Protein AF-A0A511ZEW2-F1 (afdb_monomer_lite)

pLDDT: mean 74.32, std 14.79, range [25.03, 95.06]

InterPro domains:
  IPR058995 YolC/YozM-like [PF26328] (13-95)

Radius of gyration: 24.29 Å; chains: 1; bounding box: 46×44×80 Å

Organism: NCBI:txid582851

Structure (mmCIF, N/CA/C/O backbone):
data_AF-A0A511ZEW2-F1
#
_entry.id   AF-A0A511ZEW2-F1
#
loop_
_atom_site.group_PDB
_atom_site.id
_atom_site.type_symbol
_atom_site.label_atom_id
_atom_site.label_alt_id
_atom_site.label_comp_id
_atom_site.label_asym_id
_atom_site.label_entity_id
_atom_site.label_seq_id
_atom_site.pdbx_PDB_ins_code
_atom_site.Cartn_x
_atom_site.Cartn_y
_atom_site.Cartn_z
_atom_site.occupancy
_atom_site.B_iso_or_equiv
_atom_site.auth_seq_id
_atom_site.auth_comp_id
_atom_site.auth_asym_id
_atom_site.auth_atom_id
_atom_site.pdbx_PDB_model_num
ATOM 1 N N . MET A 1 1 ? 14.210 -21.729 57.092 1.00 53.25 1 MET A N 1
ATOM 2 C CA . MET A 1 1 ? 14.314 -21.163 55.728 1.00 53.25 1 MET A CA 1
ATOM 3 C C . MET A 1 1 ? 15.753 -20.699 55.514 1.00 53.25 1 MET A C 1
ATOM 5 O O . MET A 1 1 ? 16.218 -19.845 56.259 1.00 53.25 1 MET A O 1
ATOM 9 N N . ASN A 1 2 ? 16.509 -21.339 54.616 1.00 47.56 2 ASN A N 1
ATOM 10 C CA . ASN A 1 2 ? 17.956 -21.111 54.490 1.00 47.56 2 ASN A CA 1
ATOM 11 C C . ASN A 1 2 ? 18.248 -19.743 53.861 1.00 47.56 2 ASN A C 1
ATOM 13 O O . ASN A 1 2 ? 17.724 -19.450 52.788 1.00 47.56 2 ASN A O 1
ATOM 17 N N . LYS A 1 3 ? 19.129 -18.942 54.485 1.00 51.31 3 LYS A N 1
ATOM 18 C CA . LYS A 1 3 ? 19.524 -17.593 54.023 1.00 51.31 3 LYS A CA 1
ATOM 19 C C . LYS A 1 3 ? 19.954 -17.564 52.545 1.00 51.31 3 LYS A C 1
ATOM 21 O O . LYS A 1 3 ? 19.644 -16.609 51.849 1.00 51.31 3 LYS A O 1
ATOM 26 N N . LYS A 1 4 ? 20.571 -18.642 52.041 1.00 49.84 4 LYS A N 1
ATOM 27 C CA . LYS A 1 4 ? 20.961 -18.799 50.624 1.00 49.84 4 LYS A CA 1
ATOM 28 C C . LYS A 1 4 ? 19.777 -18.742 49.642 1.00 49.84 4 LYS A C 1
ATOM 30 O O . LYS A 1 4 ? 19.921 -18.189 48.562 1.00 49.84 4 LYS A O 1
ATOM 35 N N . THR A 1 5 ? 18.610 -19.253 50.034 1.00 53.34 5 THR A N 1
ATOM 36 C CA . THR A 1 5 ? 17.389 -19.264 49.202 1.00 53.34 5 THR A CA 1
ATOM 37 C C . THR A 1 5 ? 16.797 -17.863 49.035 1.00 53.34 5 THR A C 1
ATOM 39 O O . THR A 1 5 ? 16.283 -17.538 47.974 1.00 53.34 5 THR A O 1
ATOM 42 N N . ILE A 1 6 ? 16.916 -17.021 50.069 1.00 55.84 6 ILE A N 1
ATOM 43 C CA . ILE A 1 6 ? 16.402 -15.642 50.069 1.00 55.84 6 ILE A CA 1
ATOM 44 C C . ILE A 1 6 ? 17.280 -14.741 49.185 1.00 55.84 6 ILE A C 1
ATOM 46 O O . ILE A 1 6 ? 16.767 -13.936 48.418 1.00 55.84 6 ILE A O 1
ATOM 50 N N . PHE A 1 7 ? 18.607 -14.905 49.235 1.00 52.97 7 PHE A N 1
ATOM 51 C CA . PHE A 1 7 ? 19.513 -14.151 48.358 1.00 52.97 7 PHE A CA 1
ATOM 52 C C . PHE A 1 7 ? 19.357 -14.532 46.880 1.00 52.97 7 PHE A C 1
ATOM 54 O O . PHE A 1 7 ? 19.408 -13.656 46.021 1.00 52.97 7 PHE A O 1
ATOM 61 N N . LEU A 1 8 ? 19.111 -15.814 46.584 1.00 55.16 8 LEU A N 1
ATOM 62 C CA . LEU A 1 8 ? 18.868 -16.268 45.215 1.00 55.16 8 LEU A CA 1
ATOM 63 C C . LEU A 1 8 ? 17.549 -15.703 44.657 1.00 55.16 8 LEU A C 1
ATOM 65 O O . LEU A 1 8 ? 17.518 -15.254 43.516 1.00 55.16 8 LEU A O 1
ATOM 69 N N . SER A 1 9 ? 16.481 -15.657 45.466 1.00 56.66 9 SER A N 1
ATOM 70 C CA . SER A 1 9 ? 15.191 -15.115 45.020 1.00 56.66 9 SER A CA 1
ATOM 71 C C . SER A 1 9 ? 15.238 -13.605 44.779 1.00 56.66 9 SER A C 1
ATOM 73 O O . SER A 1 9 ? 14.660 -13.131 43.808 1.00 56.66 9 SER A O 1
ATOM 75 N N . ILE A 1 10 ? 15.952 -12.850 45.624 1.00 62.25 10 ILE A N 1
ATOM 76 C CA . ILE A 1 10 ? 16.119 -11.398 45.453 1.00 62.25 10 ILE A CA 1
ATOM 77 C C . ILE A 1 10 ? 16.941 -11.097 44.193 1.00 62.25 10 ILE A C 1
ATOM 79 O O . ILE A 1 10 ? 16.550 -10.229 43.419 1.00 62.25 10 ILE A O 1
ATOM 83 N N . GLY A 1 11 ? 18.024 -11.846 43.948 1.00 57.91 11 GLY A N 1
ATOM 84 C CA . GLY A 1 11 ? 18.867 -11.668 42.762 1.00 57.91 11 GLY A CA 1
ATOM 85 C C . GLY A 1 11 ? 18.127 -11.946 41.450 1.00 57.91 11 GLY A C 1
ATOM 86 O O . GLY A 1 11 ? 18.200 -11.145 40.518 1.00 57.91 11 GLY A O 1
ATOM 87 N N . ILE A 1 12 ? 17.348 -13.033 41.398 1.00 64.94 12 ILE A N 1
ATOM 88 C CA . ILE A 1 12 ? 16.507 -13.359 40.234 1.00 64.94 12 ILE A CA 1
ATOM 89 C C . ILE A 1 12 ? 15.460 -12.263 40.009 1.00 64.94 12 ILE A C 1
ATOM 91 O O . ILE A 1 12 ? 15.259 -11.831 38.877 1.00 64.94 12 ILE A O 1
ATOM 95 N N . PHE A 1 13 ? 14.841 -11.761 41.080 1.00 67.19 13 PHE A N 1
ATOM 96 C CA . PHE A 1 13 ? 13.839 -10.705 40.975 1.00 67.19 13 PHE A CA 1
ATOM 97 C C . PHE A 1 13 ? 14.428 -9.399 40.431 1.00 67.19 13 PHE A C 1
ATOM 99 O O . PHE A 1 13 ? 13.828 -8.781 39.560 1.00 67.19 13 PHE A O 1
ATOM 106 N N . THR A 1 14 ? 15.628 -9.002 40.864 1.00 68.50 14 THR A N 1
ATOM 107 C CA . THR A 1 14 ? 16.305 -7.806 40.335 1.00 68.50 14 THR A CA 1
ATOM 108 C C . THR A 1 14 ? 16.751 -7.953 38.882 1.00 68.50 14 THR A C 1
ATOM 110 O O . THR A 1 14 ? 16.695 -6.974 38.147 1.00 68.50 14 THR A O 1
ATOM 113 N N . ILE A 1 15 ? 17.143 -9.155 38.444 1.00 69.44 15 ILE A N 1
ATOM 114 C CA . ILE A 1 15 ? 17.487 -9.416 37.037 1.00 69.44 15 ILE A CA 1
ATOM 115 C C . ILE A 1 15 ? 16.228 -9.350 36.167 1.00 69.44 15 ILE A C 1
ATOM 117 O O . ILE A 1 15 ? 16.244 -8.700 35.129 1.00 69.44 15 ILE A O 1
ATOM 121 N N . LEU A 1 16 ? 15.117 -9.945 36.613 1.00 66.06 16 LEU A N 1
ATOM 122 C CA . LEU A 1 16 ? 13.832 -9.847 35.914 1.00 66.06 16 LEU A CA 1
ATOM 123 C C . LEU A 1 16 ? 13.335 -8.400 35.838 1.00 66.06 16 LEU A C 1
ATOM 125 O O . LEU A 1 16 ? 12.855 -7.976 34.790 1.00 66.06 16 LEU A O 1
ATOM 129 N N . LEU A 1 17 ? 13.502 -7.626 36.914 1.00 66.25 17 LEU A N 1
ATOM 130 C CA . LEU A 1 17 ? 13.161 -6.206 36.923 1.00 66.25 17 LEU A CA 1
ATOM 131 C C . LEU A 1 17 ? 14.049 -5.416 35.954 1.00 66.25 17 LEU A C 1
ATOM 133 O O . LEU A 1 17 ? 13.546 -4.569 35.230 1.00 66.25 17 LEU A O 1
ATOM 137 N N . ALA A 1 18 ? 15.349 -5.717 35.899 1.00 61.88 18 ALA A N 1
ATOM 138 C CA . ALA A 1 18 ? 16.278 -5.081 34.970 1.00 61.88 18 ALA A CA 1
ATOM 139 C C . ALA A 1 18 ? 15.965 -5.428 33.508 1.00 61.88 18 ALA A C 1
ATOM 141 O O . ALA A 1 18 ? 16.022 -4.538 32.672 1.00 61.88 18 ALA A O 1
ATOM 142 N N . ILE A 1 19 ? 15.572 -6.670 33.201 1.00 63.78 19 ILE A N 1
ATOM 143 C CA . ILE A 1 19 ? 15.138 -7.082 31.855 1.00 63.78 19 ILE A CA 1
ATOM 144 C C . ILE A 1 19 ? 13.823 -6.391 31.477 1.00 63.78 19 ILE A C 1
ATOM 146 O O . ILE A 1 19 ? 13.697 -5.892 30.366 1.00 63.78 19 ILE A O 1
ATOM 150 N N . PHE A 1 20 ? 12.859 -6.310 32.396 1.00 62.16 20 PHE A N 1
ATOM 151 C CA . PHE A 1 20 ? 11.583 -5.632 32.153 1.00 62.16 20 PHE A CA 1
ATOM 152 C C . PHE A 1 20 ? 11.753 -4.117 31.967 1.00 62.16 20 PHE A C 1
ATOM 154 O O . PHE A 1 20 ? 11.125 -3.517 31.098 1.00 62.16 20 PHE A O 1
ATOM 161 N N . VAL A 1 21 ? 12.625 -3.495 32.765 1.00 58.97 21 VAL A N 1
ATOM 162 C CA . VAL A 1 21 ? 12.945 -2.067 32.660 1.00 58.97 21 VAL A CA 1
ATOM 163 C C . VAL A 1 21 ? 13.762 -1.795 31.397 1.00 58.97 21 VAL A C 1
ATOM 165 O O . VAL A 1 21 ? 13.398 -0.898 30.650 1.00 58.97 21 VAL A O 1
ATOM 168 N N . ALA A 1 22 ? 14.793 -2.590 31.095 1.00 53.56 22 ALA A N 1
ATOM 169 C CA . ALA A 1 22 ? 15.568 -2.464 29.860 1.00 53.56 22 ALA A CA 1
ATOM 170 C C . ALA A 1 22 ? 14.696 -2.691 28.616 1.00 53.56 22 ALA A C 1
ATOM 172 O O . ALA A 1 22 ? 14.761 -1.900 27.686 1.00 53.56 22 ALA A O 1
ATOM 173 N N . GLY A 1 23 ? 13.807 -3.688 28.627 1.00 51.53 23 GLY A N 1
ATOM 174 C CA . GLY A 1 23 ? 12.847 -3.928 27.545 1.00 51.53 23 GLY A CA 1
ATOM 175 C C . GLY A 1 23 ? 11.873 -2.767 27.318 1.00 51.53 23 GLY A C 1
ATOM 176 O O . GLY A 1 23 ? 11.454 -2.546 26.190 1.00 51.53 23 GLY A O 1
ATOM 177 N N . LYS A 1 24 ? 11.571 -1.974 28.357 1.00 49.94 24 LYS A N 1
ATOM 178 C CA . LYS A 1 24 ? 10.821 -0.712 28.232 1.00 49.94 24 LYS A CA 1
ATOM 179 C C . LYS A 1 24 ? 11.643 0.462 27.687 1.00 49.94 24 LYS A C 1
ATOM 181 O O . LYS A 1 24 ? 11.046 1.431 27.241 1.00 49.94 24 LYS A O 1
ATOM 186 N N . PHE A 1 25 ? 12.973 0.409 27.762 1.00 43.75 25 PHE A N 1
ATOM 187 C CA . PHE A 1 25 ? 13.864 1.482 27.301 1.00 43.75 25 PHE A CA 1
ATOM 188 C C . PHE A 1 25 ? 14.337 1.308 25.848 1.00 43.75 25 PHE A C 1
ATOM 190 O O . PHE A 1 25 ? 14.907 2.245 25.303 1.00 43.75 25 PHE A O 1
ATOM 197 N N . PHE A 1 26 ? 14.099 0.147 25.223 1.00 44.06 26 PHE A N 1
ATOM 198 C CA . PHE A 1 26 ? 14.505 -0.143 23.837 1.00 44.06 26 PHE A CA 1
ATOM 199 C C . PHE A 1 26 ? 13.353 -0.175 22.824 1.00 44.06 26 PHE A C 1
ATOM 201 O O . PHE A 1 26 ? 13.584 -0.476 21.658 1.00 44.06 26 PHE A O 1
ATOM 208 N N . THR A 1 27 ? 12.120 0.135 23.227 1.00 51.50 27 THR A N 1
ATOM 209 C CA . THR A 1 27 ? 11.070 0.439 22.251 1.00 51.50 27 THR A CA 1
ATOM 210 C C . THR A 1 27 ? 11.228 1.894 21.854 1.00 51.50 27 THR A C 1
ATOM 212 O O . THR A 1 27 ? 10.829 2.779 22.611 1.00 51.50 27 THR A O 1
ATOM 215 N N . GLU A 1 28 ? 11.860 2.132 20.709 1.00 54.72 28 GLU A N 1
ATOM 216 C CA . GLU A 1 28 ? 11.806 3.430 20.048 1.00 54.72 28 GLU A CA 1
ATOM 217 C C . GLU A 1 28 ? 10.325 3.802 19.906 1.00 54.72 28 GLU A C 1
ATOM 219 O O . GLU A 1 28 ? 9.499 2.992 19.470 1.00 54.72 28 GLU A O 1
ATOM 224 N N . GLU A 1 29 ? 9.954 4.956 20.457 1.00 69.94 29 GLU A N 1
ATOM 225 C CA . GLU A 1 29 ? 8.565 5.389 20.487 1.00 69.94 29 GLU A CA 1
ATOM 226 C C . GLU A 1 29 ? 8.194 5.760 19.053 1.00 69.94 29 GLU A C 1
ATOM 228 O O . GLU A 1 29 ? 8.606 6.810 18.561 1.00 69.94 29 GLU A O 1
ATOM 233 N N . LYS A 1 30 ? 7.502 4.843 18.364 1.00 76.44 30 LYS A N 1
ATOM 234 C CA . LYS A 1 30 ? 7.141 5.030 16.959 1.00 76.44 30 LYS A CA 1
ATOM 235 C C . LYS A 1 30 ? 6.374 6.329 16.795 1.00 76.44 30 LYS A C 1
ATOM 237 O O . LYS A 1 30 ? 5.450 6.612 17.568 1.00 76.44 30 LYS A O 1
ATOM 242 N N . ASN A 1 31 ? 6.759 7.117 15.801 1.00 85.25 31 ASN A N 1
ATOM 243 C CA . ASN A 1 31 ? 6.050 8.354 15.513 1.00 85.25 31 ASN A CA 1
ATOM 244 C C . ASN A 1 31 ? 4.688 8.054 14.854 1.00 85.25 31 ASN A C 1
ATOM 246 O O . ASN A 1 31 ? 4.401 6.936 14.432 1.00 85.25 31 ASN A O 1
ATOM 250 N N . GLU A 1 32 ? 3.811 9.055 14.799 1.00 86.69 32 GLU A N 1
ATOM 251 C CA . GLU A 1 32 ? 2.450 8.888 14.272 1.00 86.69 32 GLU A CA 1
ATOM 252 C C . GLU A 1 32 ? 2.434 8.401 12.817 1.00 86.69 32 GLU A C 1
ATOM 254 O O . GLU A 1 32 ? 1.646 7.518 12.488 1.00 86.69 32 GLU A O 1
ATOM 259 N N . SER A 1 33 ? 3.348 8.903 11.982 1.00 83.69 33 SER A N 1
ATOM 260 C CA . SER A 1 33 ? 3.469 8.489 10.581 1.00 83.69 33 SER A CA 1
ATOM 261 C C . SER A 1 33 ? 3.83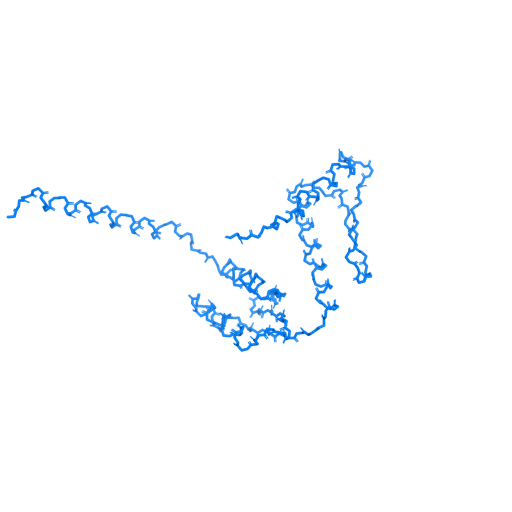6 7.012 10.464 1.00 83.69 33 SER A C 1
ATOM 263 O O . SER A 1 33 ? 3.214 6.301 9.688 1.00 83.69 33 SER A O 1
ATOM 265 N N . GLU A 1 34 ? 4.788 6.530 11.266 1.00 85.12 34 GLU A N 1
ATOM 266 C CA . GLU A 1 34 ? 5.178 5.112 11.300 1.00 85.12 34 GLU A CA 1
ATOM 267 C C . GLU A 1 34 ? 4.012 4.219 11.732 1.00 85.12 34 GLU A C 1
ATOM 269 O O . GLU A 1 34 ? 3.756 3.175 11.136 1.00 85.12 34 GLU A O 1
ATOM 274 N N . ILE A 1 35 ? 3.254 4.653 12.742 1.00 88.56 35 ILE A N 1
ATOM 275 C CA . ILE A 1 35 ? 2.081 3.914 13.216 1.00 88.56 35 ILE A CA 1
ATOM 276 C C . ILE A 1 35 ? 1.007 3.832 12.127 1.00 88.56 35 ILE A C 1
ATOM 278 O O . ILE A 1 35 ? 0.366 2.792 11.981 1.00 88.56 35 ILE A O 1
ATOM 282 N N . VAL A 1 36 ? 0.775 4.919 11.392 1.00 88.81 36 VAL A N 1
ATOM 283 C CA . VAL A 1 36 ? -0.208 4.944 10.304 1.00 88.81 36 VAL A CA 1
ATOM 284 C C . VAL A 1 36 ? 0.251 4.082 9.134 1.00 88.81 36 VAL A C 1
ATOM 286 O O . VAL A 1 36 ? -0.553 3.292 8.639 1.00 88.81 36 VAL A O 1
ATOM 289 N N . SER A 1 37 ? 1.528 4.157 8.753 1.00 85.81 37 SER A N 1
ATOM 290 C CA . SER A 1 37 ? 2.117 3.276 7.741 1.00 85.81 37 SER A CA 1
ATOM 291 C C . SER A 1 37 ? 1.913 1.803 8.090 1.00 85.81 37 SER A C 1
ATOM 293 O O . SER A 1 37 ? 1.410 1.062 7.258 1.00 85.81 37 SER A O 1
ATOM 295 N N . GLU A 1 38 ? 2.148 1.394 9.340 1.00 87.94 38 GLU A N 1
ATOM 296 C CA . GLU A 1 38 ? 1.895 0.012 9.790 1.00 87.94 38 GLU A CA 1
ATOM 297 C C . GLU A 1 38 ? 0.426 -0.415 9.706 1.00 87.94 38 GLU A C 1
ATOM 299 O O . GLU A 1 38 ? 0.119 -1.588 9.495 1.00 87.94 38 GLU A O 1
ATOM 304 N N . ILE A 1 39 ? -0.512 0.510 9.930 1.00 90.69 39 ILE A N 1
ATOM 305 C CA . ILE A 1 39 ? -1.943 0.208 9.811 1.00 90.69 39 ILE A CA 1
ATOM 306 C C . ILE A 1 39 ? -2.319 0.018 8.339 1.00 90.69 39 ILE A C 1
ATOM 308 O O . ILE A 1 39 ? -3.101 -0.885 8.044 1.00 90.69 39 ILE A O 1
ATOM 312 N N . MET A 1 40 ? -1.765 0.836 7.439 1.00 87.62 40 MET A N 1
ATOM 313 C CA . MET A 1 40 ? -1.983 0.721 5.994 1.00 87.62 40 MET A CA 1
ATOM 314 C C . MET A 1 40 ? -1.333 -0.542 5.425 1.00 87.62 40 MET A C 1
ATOM 316 O O . MET A 1 40 ? -2.005 -1.282 4.716 1.00 87.62 40 MET A O 1
ATOM 320 N N . GLU A 1 41 ? -0.090 -0.833 5.805 1.00 84.00 41 GLU A N 1
ATOM 321 C CA . GLU A 1 41 ? 0.638 -2.050 5.426 1.00 84.00 41 GLU A CA 1
ATOM 322 C C . GLU A 1 41 ? -0.123 -3.300 5.873 1.00 84.00 41 GLU A C 1
ATOM 324 O O . GLU A 1 41 ? -0.414 -4.176 5.067 1.00 84.00 41 GLU A O 1
ATOM 329 N N . TYR A 1 42 ? -0.589 -3.334 7.126 1.00 88.69 42 TYR A N 1
ATOM 330 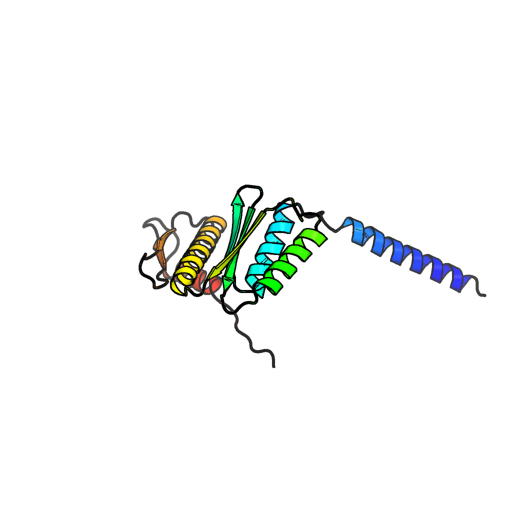C CA . TYR A 1 42 ? -1.449 -4.422 7.590 1.00 88.69 42 TYR A CA 1
ATOM 331 C C . TYR A 1 42 ? -2.722 -4.573 6.747 1.00 88.69 42 TYR A C 1
ATOM 333 O O . TYR A 1 42 ? -3.173 -5.690 6.486 1.00 88.69 42 TYR A O 1
ATOM 341 N N . ALA A 1 43 ? -3.356 -3.453 6.397 1.00 86.94 43 ALA A N 1
ATOM 342 C CA . ALA A 1 43 ? -4.591 -3.474 5.633 1.00 86.94 43 ALA A CA 1
ATOM 343 C C . ALA A 1 43 ? -4.336 -4.042 4.228 1.00 86.94 43 ALA A C 1
ATOM 345 O O . ALA A 1 43 ? -5.069 -4.935 3.802 1.00 86.94 43 ALA A O 1
ATOM 346 N N . TYR A 1 44 ? -3.256 -3.592 3.582 1.00 79.31 44 TYR A N 1
ATOM 347 C CA . TYR A 1 44 ? -2.756 -4.102 2.309 1.00 79.31 44 TYR A CA 1
ATOM 348 C C . TYR A 1 44 ? -2.482 -5.610 2.374 1.00 79.31 44 TYR A C 1
ATOM 350 O O . TYR A 1 44 ? -3.071 -6.368 1.612 1.00 79.31 44 TYR A O 1
ATOM 358 N N . GLU A 1 45 ? -1.674 -6.073 3.331 1.00 78.62 45 GLU A N 1
ATOM 359 C CA . GLU A 1 45 ? -1.296 -7.488 3.448 1.00 78.62 45 GLU A CA 1
ATOM 360 C C . GLU A 1 45 ? -2.491 -8.407 3.706 1.00 78.62 45 GLU A C 1
ATOM 362 O O . GLU A 1 45 ? -2.574 -9.507 3.161 1.00 78.62 45 GLU A O 1
ATOM 367 N N . LYS A 1 46 ? -3.417 -7.983 4.573 1.00 82.12 46 LYS A N 1
ATOM 368 C CA . LYS A 1 46 ? -4.519 -8.845 5.003 1.00 82.12 46 LYS A CA 1
ATOM 369 C C . LYS A 1 46 ? -5.668 -8.889 4.008 1.00 82.12 46 LYS A C 1
ATOM 371 O O . LYS A 1 46 ? -6.277 -9.944 3.857 1.00 82.12 46 LYS A O 1
ATOM 376 N N . TYR A 1 47 ? -6.009 -7.749 3.422 1.00 77.31 47 TYR A N 1
ATOM 377 C CA . TYR A 1 47 ? -7.215 -7.600 2.611 1.00 77.31 47 TYR A CA 1
ATOM 378 C C . TYR A 1 47 ? -6.893 -7.417 1.115 1.00 77.31 47 TYR A C 1
ATOM 380 O O . TYR A 1 47 ? -7.818 -7.298 0.319 1.00 77.31 47 TYR A O 1
ATOM 388 N N . LEU A 1 48 ? -5.605 -7.385 0.732 1.00 65.31 48 LEU A N 1
ATOM 389 C CA . LEU A 1 48 ? -5.126 -7.119 -0.635 1.00 65.31 48 LEU A CA 1
ATOM 390 C C . LEU A 1 48 ? -5.744 -5.845 -1.228 1.00 65.31 48 LEU A C 1
ATOM 392 O O . LEU A 1 48 ? -6.275 -5.835 -2.339 1.00 65.31 48 LEU A O 1
ATOM 396 N N . ILE A 1 49 ? -5.714 -4.767 -0.444 1.00 70.94 49 ILE A N 1
ATOM 397 C CA . ILE A 1 49 ? -6.416 -3.516 -0.749 1.00 70.94 49 ILE A CA 1
ATOM 398 C C . ILE A 1 49 ? -5.454 -2.405 -1.102 1.00 70.94 49 ILE A C 1
ATOM 400 O O . ILE A 1 49 ? -4.342 -2.348 -0.591 1.00 70.94 49 ILE A O 1
ATOM 404 N N . TYR A 1 50 ? -5.939 -1.441 -1.870 1.00 73.19 50 TYR A N 1
ATOM 405 C CA . TYR A 1 50 ? -5.221 -0.189 -2.039 1.00 73.19 50 TYR A CA 1
ATOM 406 C C . TYR A 1 50 ? -5.485 0.730 -0.844 1.00 73.19 50 TYR A C 1
ATOM 408 O O . TYR A 1 50 ? -6.643 0.959 -0.479 1.00 73.19 50 TYR A O 1
ATOM 416 N N . ALA A 1 51 ? -4.427 1.279 -0.252 1.00 79.69 51 ALA A N 1
ATOM 417 C CA . ALA A 1 51 ? -4.515 2.188 0.884 1.00 79.69 51 ALA A CA 1
ATOM 418 C C . ALA A 1 51 ? -3.560 3.369 0.705 1.00 79.69 51 ALA A C 1
ATOM 420 O O . ALA A 1 51 ? -2.404 3.180 0.340 1.00 79.69 51 ALA A O 1
ATOM 421 N N . TYR A 1 52 ? -4.024 4.585 0.988 1.00 78.50 52 TYR A N 1
ATOM 422 C CA . TYR A 1 52 ? -3.159 5.763 0.985 1.00 78.50 52 TYR A CA 1
ATOM 423 C C . TYR A 1 52 ? -3.645 6.837 1.954 1.00 78.50 52 TYR A C 1
ATOM 425 O O . TYR A 1 52 ? -4.811 6.886 2.357 1.00 78.50 52 TYR A O 1
ATOM 433 N N . MET A 1 53 ? -2.732 7.739 2.302 1.00 79.75 53 MET A N 1
ATOM 434 C CA . MET A 1 53 ? -3.039 8.933 3.076 1.00 79.75 53 MET A CA 1
ATOM 435 C C . MET A 1 53 ? -3.457 10.070 2.132 1.00 79.75 53 MET A C 1
ATOM 437 O O . MET A 1 53 ? -2.663 10.556 1.326 1.00 79.75 53 MET A O 1
ATOM 441 N N . ALA A 1 54 ? -4.714 10.501 2.224 1.00 71.31 54 ALA A N 1
ATOM 442 C CA . ALA A 1 54 ? -5.276 11.577 1.416 1.00 71.31 54 ALA A CA 1
ATOM 443 C C . ALA A 1 54 ? -5.125 12.925 2.145 1.00 71.31 54 ALA A C 1
ATOM 445 O O . ALA A 1 54 ? -6.065 13.450 2.738 1.00 71.31 54 ALA A O 1
ATOM 446 N N . GLY A 1 55 ? -3.918 13.492 2.114 1.00 73.12 55 GLY A N 1
ATOM 447 C CA . GLY A 1 55 ? -3.579 14.682 2.906 1.00 73.12 55 GLY A CA 1
ATOM 448 C C . GLY A 1 55 ? -3.434 14.378 4.403 1.00 73.12 55 GLY A C 1
ATOM 449 O O . GLY A 1 55 ? -3.458 13.226 4.813 1.00 73.12 55 GLY A O 1
ATOM 450 N N . ASP A 1 56 ? -3.276 15.408 5.235 1.00 77.12 56 ASP A N 1
ATOM 451 C CA . ASP A 1 56 ? -2.719 15.231 6.590 1.00 77.12 56 ASP A CA 1
ATOM 452 C C . ASP A 1 56 ? -3.569 14.378 7.555 1.00 77.12 56 ASP A C 1
ATOM 454 O O . ASP A 1 56 ? -3.024 13.810 8.498 1.00 77.12 56 ASP A O 1
ATOM 458 N N . ASN A 1 57 ? -4.889 14.284 7.346 1.00 85.38 57 ASN A N 1
ATOM 459 C CA . ASN A 1 57 ? -5.822 13.696 8.319 1.00 85.38 57 ASN A CA 1
ATOM 460 C C . ASN A 1 57 ? -6.878 12.766 7.697 1.00 85.38 57 ASN A C 1
ATOM 462 O O . ASN A 1 57 ? -7.915 12.540 8.319 1.00 85.38 57 ASN A O 1
ATOM 466 N N . SER A 1 58 ? -6.649 12.217 6.504 1.00 87.62 58 SER A N 1
ATOM 467 C CA . SER A 1 58 ? -7.597 11.278 5.887 1.00 87.62 58 SER A CA 1
ATOM 468 C C . SER A 1 58 ? -6.889 10.008 5.441 1.00 87.62 58 SER A C 1
ATOM 470 O O . SER A 1 58 ? -5.846 10.059 4.792 1.00 87.62 58 SER A O 1
ATOM 472 N N . LEU A 1 59 ? -7.461 8.861 5.798 1.00 89.25 59 LEU A N 1
ATOM 473 C CA . LEU A 1 59 ? -7.003 7.548 5.360 1.00 89.25 59 LEU A CA 1
ATOM 474 C C . LEU A 1 59 ? -8.026 6.980 4.394 1.00 89.25 59 LEU A C 1
ATOM 476 O O . LEU A 1 59 ? -9.197 6.809 4.744 1.00 89.25 59 LEU A O 1
ATOM 480 N N . TYR A 1 60 ? -7.559 6.692 3.190 1.00 88.62 60 TYR A N 1
ATOM 481 C CA . TYR A 1 60 ? -8.366 6.104 2.147 1.00 88.62 60 TYR A CA 1
ATOM 482 C C . TYR A 1 60 ? -8.039 4.624 1.998 1.00 88.62 60 TYR A C 1
ATOM 484 O O . TYR A 1 60 ? -6.872 4.245 1.903 1.00 88.62 60 TYR A O 1
ATOM 492 N N . PHE A 1 61 ? -9.082 3.805 1.929 1.00 88.50 61 PHE A N 1
ATOM 493 C CA . PHE A 1 61 ? -9.004 2.368 1.719 1.00 88.50 61 PHE A CA 1
ATOM 494 C C . PHE A 1 61 ? -9.962 1.962 0.601 1.00 88.50 61 PHE A C 1
ATOM 496 O O . PHE A 1 61 ? -11.156 2.260 0.660 1.00 88.50 61 PHE A O 1
ATOM 503 N N . GLU A 1 62 ? -9.467 1.245 -0.402 1.00 85.62 62 GLU A N 1
ATOM 504 C CA . GLU A 1 62 ? -10.303 0.622 -1.428 1.00 85.62 62 GLU A CA 1
ATOM 505 C C . GLU A 1 62 ? -10.234 -0.887 -1.320 1.00 85.62 62 GLU A C 1
ATOM 507 O O . GLU A 1 62 ? -9.230 -1.494 -1.686 1.00 85.62 62 GLU A O 1
ATOM 512 N N . ILE A 1 63 ? -11.318 -1.467 -0.815 1.00 86.12 63 ILE A N 1
ATOM 513 C CA . ILE A 1 63 ? -11.410 -2.885 -0.506 1.00 86.12 63 ILE A CA 1
ATOM 514 C C . ILE A 1 63 ? -12.187 -3.636 -1.584 1.00 86.12 63 ILE A C 1
ATOM 516 O O . ILE A 1 63 ? -13.046 -3.078 -2.278 1.00 86.12 63 ILE A O 1
ATOM 520 N N . ASP A 1 64 ? -11.869 -4.916 -1.716 1.00 79.69 64 ASP A N 1
ATOM 521 C CA . ASP A 1 64 ? -12.535 -5.824 -2.636 1.00 79.69 64 ASP A CA 1
ATOM 522 C C . ASP A 1 64 ? -14.026 -5.998 -2.260 1.00 79.69 64 ASP A C 1
ATOM 524 O O . ASP A 1 64 ? -14.396 -5.946 -1.085 1.00 79.69 64 ASP A O 1
ATOM 528 N N . ASP A 1 65 ? -14.916 -6.150 -3.244 1.00 81.00 65 ASP A N 1
ATOM 529 C CA . ASP A 1 65 ? -16.348 -6.376 -3.008 1.00 81.00 65 ASP A CA 1
ATOM 530 C C . ASP A 1 65 ? -16.652 -7.767 -2.426 1.00 81.00 65 ASP A C 1
ATOM 532 O O . ASP A 1 65 ? -17.735 -7.989 -1.878 1.00 81.00 65 ASP A O 1
ATOM 536 N N . THR A 1 66 ? -15.690 -8.685 -2.497 1.00 82.75 66 THR A N 1
ATOM 537 C CA . THR A 1 66 ? -15.702 -9.981 -1.815 1.00 82.75 66 THR A CA 1
ATOM 538 C C . THR A 1 66 ? -15.321 -9.890 -0.335 1.00 82.75 66 THR A C 1
ATOM 540 O O . THR A 1 66 ? -15.668 -10.796 0.427 1.00 82.75 66 THR A O 1
ATOM 543 N N . GLU A 1 67 ? -14.683 -8.798 0.097 1.00 86.38 67 GLU A N 1
ATOM 544 C CA . GLU A 1 67 ? -14.333 -8.563 1.499 1.00 86.38 67 GLU A CA 1
ATOM 545 C C . GLU A 1 67 ? -15.526 -8.024 2.297 1.00 86.38 67 GLU A C 1
ATOM 547 O O . GLU A 1 67 ? -16.356 -7.253 1.806 1.00 86.38 67 GLU A O 1
ATOM 552 N N . ASP A 1 68 ? -15.621 -8.401 3.574 1.00 89.75 68 ASP A N 1
ATOM 553 C CA . ASP A 1 68 ? -16.671 -7.886 4.455 1.00 89.75 68 ASP A CA 1
ATOM 554 C C . ASP A 1 68 ? -16.334 -6.455 4.904 1.00 89.75 68 ASP A C 1
ATOM 556 O O . ASP A 1 68 ? -15.454 -6.224 5.738 1.00 89.75 68 ASP A O 1
ATOM 560 N N . TYR A 1 69 ? -17.081 -5.485 4.369 1.00 90.56 69 TYR A N 1
ATOM 561 C CA . TYR A 1 69 ? -16.938 -4.063 4.683 1.00 90.56 69 TYR A CA 1
ATOM 562 C C . TYR A 1 69 ? -16.965 -3.765 6.184 1.00 90.56 69 TYR A C 1
ATOM 564 O O . TYR A 1 69 ? -16.166 -2.970 6.681 1.00 90.56 69 TYR A O 1
ATOM 572 N N . HIS A 1 70 ? -17.902 -4.368 6.917 1.00 92.56 70 HIS A N 1
ATOM 573 C CA . HIS A 1 70 ? -18.079 -4.078 8.336 1.00 92.56 70 HIS A CA 1
ATOM 574 C C . HIS A 1 70 ? -16.935 -4.656 9.153 1.00 92.56 70 HIS A C 1
ATOM 576 O O . HIS A 1 70 ? -16.426 -3.985 10.052 1.00 92.56 70 HIS A O 1
ATOM 582 N N . GLN A 1 71 ? -16.504 -5.867 8.809 1.00 93.31 71 GLN A N 1
ATOM 583 C CA . GLN A 1 71 ? -15.346 -6.490 9.429 1.00 93.31 71 GLN A CA 1
ATOM 584 C C . GLN A 1 71 ? -14.074 -5.673 9.177 1.00 93.31 71 GLN A C 1
ATOM 586 O O . GLN A 1 71 ? -13.315 -5.424 10.116 1.00 93.31 71 GLN A O 1
ATOM 591 N N . PHE A 1 72 ? -13.860 -5.219 7.939 1.00 93.56 72 PHE A N 1
ATOM 592 C CA . PHE A 1 72 ? -12.731 -4.363 7.583 1.00 93.56 72 PHE A CA 1
ATOM 593 C C . PHE A 1 72 ? -12.749 -3.052 8.379 1.00 93.56 72 PHE A C 1
ATOM 595 O O . PHE A 1 72 ? -11.778 -2.712 9.061 1.00 93.56 72 PHE A O 1
ATOM 602 N N . GLN A 1 73 ? -13.881 -2.342 8.349 1.00 94.00 73 GLN A N 1
ATOM 603 C CA . GLN A 1 73 ? -14.049 -1.076 9.054 1.00 94.00 73 GLN A CA 1
ATOM 604 C C . GLN A 1 73 ? -13.791 -1.233 10.558 1.00 94.00 73 GLN A C 1
ATOM 606 O O . GLN A 1 73 ? -13.123 -0.388 11.161 1.00 94.00 73 GLN A O 1
ATOM 611 N N . GLU A 1 74 ? -14.299 -2.302 11.177 1.00 94.94 74 GLU A N 1
ATOM 612 C CA . GLU A 1 74 ? -14.089 -2.572 12.598 1.00 94.94 74 GLU A CA 1
ATOM 613 C C . GLU A 1 74 ? -12.608 -2.826 12.915 1.00 94.94 74 GLU A C 1
ATOM 615 O O . GLU A 1 74 ? -12.081 -2.247 13.867 1.00 94.94 74 GLU A O 1
ATOM 620 N N . ASP A 1 75 ? -11.915 -3.630 12.109 1.00 95.06 75 ASP A N 1
ATOM 621 C CA . ASP A 1 75 ? -10.500 -3.967 12.314 1.00 95.06 75 ASP A CA 1
ATOM 622 C C . ASP A 1 75 ? -9.602 -2.718 12.233 1.00 95.06 75 ASP A C 1
ATOM 624 O O . ASP A 1 75 ? -8.796 -2.466 13.136 1.00 95.06 75 ASP A O 1
ATOM 628 N N . ILE A 1 76 ? -9.796 -1.872 11.213 1.00 94.44 76 ILE A N 1
ATOM 629 C CA . ILE A 1 76 ? -9.053 -0.608 11.070 1.00 94.44 76 ILE A CA 1
ATOM 630 C C . ILE A 1 76 ? -9.367 0.351 12.221 1.00 94.44 76 ILE A C 1
ATOM 632 O O . ILE A 1 76 ? -8.454 0.912 12.834 1.00 94.44 76 ILE A O 1
ATOM 636 N N . THR A 1 77 ? -10.643 0.482 12.589 1.00 94.50 77 THR A N 1
ATOM 637 C CA . THR A 1 77 ? -11.069 1.334 13.710 1.00 94.50 77 THR A CA 1
ATOM 638 C C . THR A 1 77 ? -10.411 0.894 15.019 1.00 94.50 77 THR A C 1
ATOM 640 O O . THR A 1 77 ? -9.862 1.723 15.747 1.00 94.50 77 THR A O 1
ATOM 643 N N . GLN A 1 78 ? -10.397 -0.410 15.313 1.00 94.94 78 GLN A N 1
ATOM 644 C CA . GLN A 1 78 ? -9.762 -0.948 16.519 1.00 94.94 78 GLN A CA 1
ATOM 645 C C . GLN A 1 78 ? -8.249 -0.707 16.541 1.00 94.94 78 GLN A C 1
ATOM 647 O O . GLN A 1 78 ? -7.666 -0.523 17.613 1.00 94.94 78 GLN A O 1
ATOM 652 N N . ARG A 1 79 ? -7.583 -0.732 15.384 1.00 93.81 79 ARG A N 1
ATOM 653 C CA . ARG A 1 79 ? -6.137 -0.481 15.283 1.00 93.81 79 ARG A CA 1
ATOM 654 C C . ARG A 1 79 ? -5.791 0.974 15.546 1.00 93.81 79 ARG A C 1
ATOM 656 O O . ARG A 1 79 ? -4.863 1.234 16.311 1.00 93.81 79 ARG A O 1
ATOM 663 N N . LEU A 1 80 ? -6.574 1.896 14.998 1.00 93.25 80 LEU A N 1
ATOM 664 C CA . LEU A 1 80 ? -6.436 3.324 15.280 1.00 93.25 80 LEU A CA 1
ATOM 665 C C . LEU A 1 80 ? -6.713 3.629 16.753 1.00 93.25 80 LEU A C 1
ATOM 667 O O . LEU A 1 80 ? -5.948 4.357 17.386 1.00 93.25 80 LEU A O 1
ATOM 671 N N . ASP A 1 81 ? -7.751 3.024 17.332 1.00 94.31 81 ASP A N 1
ATOM 672 C CA . ASP A 1 81 ? -8.103 3.204 18.744 1.00 94.31 81 ASP A CA 1
ATOM 673 C C . ASP A 1 81 ? -6.993 2.720 19.687 1.00 94.31 81 ASP A C 1
ATOM 675 O O . ASP A 1 81 ? -6.540 3.461 20.559 1.00 94.31 81 ASP A O 1
ATOM 679 N N . LYS A 1 82 ? -6.429 1.528 19.436 1.00 93.25 82 LYS A N 1
ATOM 680 C CA . LYS A 1 82 ? -5.286 0.979 20.200 1.00 93.25 82 LYS A CA 1
ATOM 681 C C . LYS A 1 82 ? -4.051 1.882 20.201 1.00 93.25 82 LYS A C 1
ATOM 683 O O . LYS A 1 82 ? -3.169 1.706 21.044 1.00 93.25 82 LYS A O 1
ATOM 688 N N . ARG A 1 83 ? -3.959 2.808 19.248 1.00 91.06 83 ARG A N 1
ATOM 689 C CA . ARG A 1 83 ? -2.849 3.750 19.083 1.00 91.06 83 ARG A CA 1
ATOM 690 C C . ARG A 1 83 ? -3.233 5.197 19.415 1.00 91.06 83 ARG A C 1
ATOM 692 O O . ARG A 1 83 ? -2.417 6.088 19.216 1.00 91.06 83 ARG A O 1
ATOM 699 N N . ASN A 1 84 ? -4.428 5.435 19.968 1.00 90.94 84 ASN A N 1
ATOM 700 C CA . ASN A 1 84 ? -4.983 6.767 20.252 1.00 90.94 84 ASN A CA 1
ATOM 701 C C . ASN A 1 84 ? -5.051 7.686 19.014 1.00 90.94 84 ASN A C 1
ATOM 703 O O . ASN A 1 84 ? -4.885 8.903 19.122 1.00 90.94 84 ASN A O 1
ATOM 707 N N . LEU A 1 85 ? -5.278 7.102 17.838 1.00 91.19 85 LEU A N 1
ATOM 708 C CA . LEU A 1 85 ? -5.451 7.815 16.569 1.00 91.19 85 LEU A CA 1
ATOM 709 C C . LEU A 1 85 ? -6.922 7.879 16.133 1.00 91.19 85 LEU A C 1
ATOM 711 O O . LEU A 1 85 ? -7.254 8.545 15.153 1.00 91.19 85 LEU A O 1
ATOM 715 N N . LEU A 1 86 ? -7.821 7.214 16.867 1.00 89.81 86 LEU A N 1
ATOM 716 C CA . LEU A 1 86 ? -9.251 7.260 16.589 1.00 89.81 86 LEU A CA 1
ATOM 717 C C . LEU A 1 86 ? -9.771 8.704 16.683 1.00 89.81 86 LEU A C 1
ATOM 719 O O . LEU A 1 86 ? -9.604 9.374 17.701 1.00 89.81 86 LEU A O 1
ATOM 723 N N . GLY A 1 87 ? -10.401 9.182 15.608 1.00 87.69 87 GLY A N 1
ATOM 724 C CA . GLY A 1 87 ? -10.922 10.547 15.506 1.00 87.69 87 GLY A CA 1
ATOM 725 C C . GLY A 1 87 ? -9.891 11.614 15.120 1.00 87.69 87 GLY A C 1
ATOM 726 O O . GLY A 1 87 ? -10.285 12.762 14.932 1.00 87.69 87 GLY A O 1
ATOM 727 N N . LYS A 1 88 ? -8.604 11.260 14.979 1.00 90.88 88 LYS A N 1
ATOM 728 C CA . LYS A 1 88 ? -7.616 12.123 14.306 1.00 90.88 88 LYS A CA 1
ATOM 729 C C . LYS A 1 88 ? -7.714 12.025 12.789 1.00 90.88 88 LYS A C 1
ATOM 731 O O . LYS A 1 88 ? -7.552 13.032 12.112 1.00 90.88 88 LYS A O 1
ATOM 736 N N . TYR A 1 89 ? -7.995 10.820 12.301 1.00 88.81 89 TYR A N 1
ATOM 737 C CA . TYR A 1 89 ? -8.121 10.525 10.884 1.00 88.81 89 TYR A CA 1
ATOM 738 C C . TYR A 1 89 ? -9.583 10.315 10.495 1.00 88.81 89 TYR A C 1
ATOM 740 O O . TYR A 1 89 ? -10.320 9.598 11.180 1.00 88.81 89 TYR A O 1
ATOM 748 N N . GLU A 1 90 ? -9.988 10.921 9.385 1.00 91.44 90 GLU A N 1
ATOM 749 C CA . GLU A 1 90 ? -11.203 10.562 8.663 1.00 91.44 90 GLU A CA 1
ATOM 750 C C . GLU A 1 90 ? -10.949 9.282 7.860 1.00 91.44 90 GLU A C 1
ATOM 752 O O . GLU A 1 90 ? -9.910 9.144 7.215 1.00 91.44 90 GLU A O 1
ATOM 757 N N . LEU A 1 91 ? -11.874 8.321 7.942 1.00 91.25 91 LEU A N 1
ATOM 758 C CA . LEU A 1 91 ? -11.781 7.056 7.215 1.00 91.25 91 LEU A CA 1
ATOM 759 C C . LEU A 1 91 ? -12.692 7.096 5.999 1.00 91.25 91 LEU A C 1
ATOM 761 O O . LEU A 1 91 ? -13.917 7.109 6.138 1.00 91.25 91 LEU A O 1
ATOM 765 N N . GLU A 1 92 ? -12.089 7.047 4.821 1.00 90.81 92 GLU A N 1
ATOM 766 C CA . GLU A 1 92 ? -12.791 6.885 3.557 1.00 90.81 92 GLU A CA 1
ATOM 767 C C . GLU A 1 92 ? -12.593 5.454 3.066 1.00 90.81 92 GLU A C 1
ATOM 769 O O . GLU A 1 92 ? -11.487 5.049 2.726 1.00 90.81 92 GLU A O 1
ATOM 774 N N . ILE A 1 93 ? -13.668 4.665 3.059 1.00 89.50 93 ILE A N 1
ATOM 775 C CA . ILE A 1 93 ? -13.623 3.264 2.637 1.00 89.50 93 ILE A CA 1
ATOM 776 C C . ILE A 1 93 ? -14.523 3.106 1.419 1.00 89.50 93 ILE A C 1
ATOM 778 O O . ILE A 1 93 ? -15.727 3.366 1.484 1.00 89.50 93 ILE A O 1
ATOM 782 N N . LYS A 1 94 ? -13.946 2.660 0.309 1.00 86.81 94 LYS A N 1
ATOM 783 C CA . LYS A 1 94 ? -14.665 2.346 -0.923 1.00 86.81 94 LYS A CA 1
ATOM 784 C C . LYS A 1 94 ? -14.604 0.845 -1.175 1.00 86.81 94 LYS A C 1
ATOM 786 O O . LYS A 1 94 ? -13.539 0.254 -1.088 1.00 86.81 94 LYS A O 1
ATOM 791 N N . GLN A 1 95 ? -15.734 0.241 -1.526 1.00 85.19 95 GLN A N 1
ATOM 792 C CA . GLN A 1 95 ? -15.763 -1.110 -2.088 1.00 85.19 95 GLN A CA 1
ATOM 793 C C . GLN A 1 95 ? -15.804 -1.045 -3.610 1.00 85.19 95 GLN A C 1
ATOM 795 O O . GLN A 1 95 ? -16.602 -0.286 -4.168 1.00 85.19 95 GLN A O 1
ATOM 800 N N . THR A 1 96 ? -14.959 -1.833 -4.274 1.00 77.00 96 THR A N 1
ATOM 801 C CA . THR A 1 96 ? -14.943 -1.939 -5.736 1.00 77.00 96 THR A CA 1
ATOM 802 C C . THR A 1 96 ? -14.928 -3.392 -6.188 1.00 77.00 96 THR A C 1
ATOM 804 O O . THR A 1 96 ? -14.148 -4.198 -5.681 1.00 77.00 96 THR A O 1
ATOM 807 N N . SER A 1 97 ? -15.750 -3.702 -7.189 1.00 71.19 97 SER A N 1
ATOM 808 C CA . SER A 1 97 ? -15.715 -4.967 -7.933 1.00 71.19 97 SER A CA 1
ATOM 809 C C . SER A 1 97 ? -14.920 -4.849 -9.238 1.00 71.19 97 SER A C 1
ATOM 811 O O . SER A 1 97 ? -14.891 -5.783 -10.035 1.00 71.19 97 SER A O 1
ATOM 813 N N . ASP A 1 98 ? -14.385 -3.660 -9.531 1.00 67.75 98 ASP A N 1
ATOM 814 C CA . ASP A 1 98 ? -13.874 -3.322 -10.856 1.00 67.75 98 ASP A CA 1
ATOM 815 C C . ASP A 1 98 ? -12.404 -3.750 -10.981 1.00 67.75 98 ASP A C 1
ATOM 817 O O . ASP A 1 98 ? -11.492 -3.036 -10.553 1.00 67.75 98 ASP A O 1
ATOM 821 N N . GLU A 1 99 ? -12.178 -4.955 -11.517 1.00 62.66 99 GLU A N 1
ATOM 822 C CA . GLU A 1 99 ? -10.842 -5.532 -11.755 1.00 62.66 99 GLU A CA 1
ATOM 823 C C . GLU A 1 99 ? -9.927 -4.582 -12.542 1.00 62.66 99 GLU A C 1
ATOM 825 O O . GLU A 1 99 ? -8.723 -4.539 -12.290 1.00 62.66 99 GLU A O 1
ATOM 830 N N . GLU A 1 100 ? -10.488 -3.782 -13.453 1.00 60.00 100 GLU A N 1
ATOM 831 C CA . GLU A 1 100 ? -9.739 -2.845 -14.296 1.00 60.00 100 GLU A CA 1
ATOM 832 C C . GLU A 1 100 ? -9.106 -1.718 -13.462 1.00 60.00 100 GLU A C 1
ATOM 834 O O . GLU A 1 100 ? -7.915 -1.436 -13.593 1.00 60.00 100 GLU A O 1
ATOM 839 N N . HIS A 1 101 ? -9.850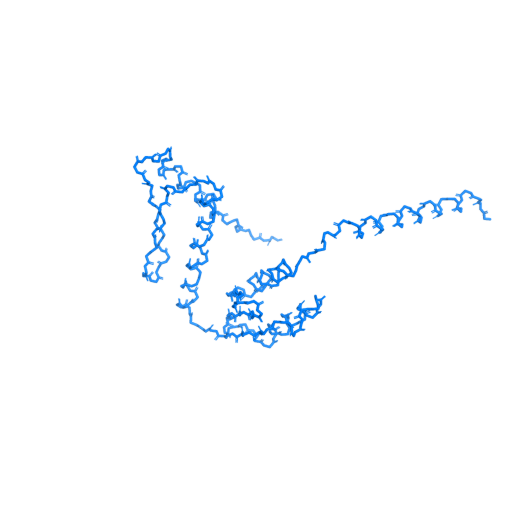 -1.169 -12.496 1.00 64.00 101 HIS A N 1
ATOM 840 C CA . HIS A 1 101 ? -9.333 -0.167 -11.557 1.00 64.00 101 HIS A CA 1
ATOM 841 C C . HIS A 1 101 ? -8.288 -0.742 -10.591 1.00 64.00 101 HIS A C 1
ATOM 843 O O . HIS A 1 101 ? -7.409 -0.014 -10.127 1.00 64.00 101 HIS A O 1
ATOM 849 N N . ARG A 1 102 ? -8.372 -2.037 -10.257 1.00 65.25 102 ARG A N 1
ATOM 850 C CA . ARG A 1 102 ? -7.358 -2.697 -9.420 1.00 65.25 102 ARG A CA 1
ATOM 851 C C . ARG A 1 102 ? -6.059 -2.920 -10.177 1.00 65.25 102 ARG A C 1
ATOM 853 O O . ARG A 1 102 ? -4.996 -2.650 -9.629 1.00 65.25 102 ARG A O 1
ATOM 860 N N . ALA A 1 103 ? -6.144 -3.367 -11.427 1.00 66.38 103 ALA A N 1
ATOM 861 C CA . ALA A 1 103 ? -4.977 -3.544 -12.282 1.00 66.38 103 ALA A CA 1
ATOM 862 C C . ALA A 1 103 ? -4.242 -2.215 -12.521 1.00 66.38 103 ALA A C 1
ATOM 864 O O . ALA A 1 103 ? -3.016 -2.173 -12.460 1.00 66.38 103 ALA A O 1
ATOM 865 N N . GLU A 1 104 ? -4.981 -1.122 -12.721 1.00 66.75 104 GLU A N 1
ATOM 866 C CA . GLU A 1 104 ? -4.403 0.213 -12.910 1.00 66.75 104 GLU A CA 1
ATOM 867 C C . GLU A 1 104 ? -3.703 0.750 -11.650 1.00 66.75 104 GLU A C 1
ATOM 869 O O . GLU A 1 104 ? -2.707 1.461 -11.746 1.00 66.75 104 GLU A O 1
ATOM 874 N N . ARG A 1 105 ? -4.156 0.367 -10.454 1.00 68.81 105 ARG A N 1
ATOM 875 C CA . ARG A 1 105 ? -3.477 0.739 -9.201 1.00 68.81 105 ARG A CA 1
ATOM 876 C C . ARG A 1 105 ? -2.273 -0.124 -8.890 1.00 68.81 105 ARG A C 1
ATOM 878 O O . ARG A 1 105 ? -1.238 0.417 -8.532 1.00 68.81 105 ARG A O 1
ATOM 885 N N . LEU A 1 106 ? -2.383 -1.435 -9.105 1.00 69.81 106 LEU A N 1
ATOM 886 C CA . LEU A 1 106 ? -1.234 -2.333 -9.020 1.00 69.81 106 LEU A CA 1
ATOM 887 C C . LEU A 1 106 ? -0.126 -1.891 -9.981 1.00 69.81 106 LEU A C 1
ATOM 889 O O . LEU A 1 106 ? 1.048 -1.981 -9.639 1.00 69.81 106 LEU A O 1
ATOM 893 N N . LYS A 1 107 ? -0.501 -1.376 -11.161 1.00 71.06 107 LYS A N 1
ATOM 894 C CA . LYS A 1 107 ? 0.428 -0.702 -12.066 1.00 71.06 107 LYS A CA 1
ATOM 895 C C . LYS A 1 107 ? 1.149 0.422 -11.323 1.00 71.06 107 LYS A C 1
ATOM 897 O O . LYS A 1 107 ? 2.346 0.264 -11.130 1.00 71.06 107 LYS A O 1
ATOM 902 N N . ILE A 1 108 ? 0.436 1.451 -10.844 1.00 72.38 108 ILE A N 1
ATOM 903 C CA . ILE A 1 108 ? 1.002 2.608 -10.111 1.00 72.38 108 ILE A CA 1
ATOM 904 C C . ILE A 1 108 ? 1.933 2.181 -8.964 1.00 72.38 108 ILE A C 1
ATOM 906 O O . ILE A 1 108 ? 3.015 2.746 -8.817 1.00 72.38 108 ILE A O 1
ATOM 910 N N . ASP A 1 109 ? 1.543 1.182 -8.172 1.00 74.94 109 ASP A N 1
ATOM 911 C CA . ASP A 1 109 ? 2.351 0.708 -7.044 1.00 74.94 109 ASP A CA 1
ATOM 912 C C . ASP A 1 109 ? 3.672 0.091 -7.525 1.00 74.94 109 ASP A C 1
ATOM 914 O O . ASP A 1 109 ? 4.740 0.428 -7.013 1.00 74.94 109 ASP A O 1
ATOM 918 N N . ILE A 1 110 ? 3.626 -0.745 -8.566 1.00 75.44 110 ILE A N 1
ATOM 919 C CA . ILE A 1 110 ? 4.833 -1.301 -9.188 1.00 75.44 110 ILE A CA 1
ATOM 920 C C . ILE A 1 110 ? 5.684 -0.183 -9.815 1.00 75.44 110 ILE A C 1
ATOM 922 O O . ILE A 1 110 ? 6.911 -0.244 -9.731 1.00 75.44 110 ILE A O 1
ATOM 926 N N . GLU A 1 111 ? 5.072 0.859 -10.395 1.00 75.12 111 GLU A N 1
ATOM 927 C CA . GLU A 1 111 ? 5.811 2.019 -10.920 1.00 75.12 111 GLU A CA 1
ATOM 928 C C . GLU A 1 111 ? 6.605 2.728 -9.818 1.00 75.12 111 GLU A C 1
ATOM 930 O O . GLU A 1 111 ? 7.785 3.041 -10.005 1.00 75.12 111 GLU A O 1
ATOM 935 N N . GLY A 1 112 ? 5.965 2.953 -8.667 1.00 75.88 112 GLY A N 1
ATOM 936 C CA . GLY A 1 112 ? 6.591 3.552 -7.491 1.00 75.88 112 GLY A CA 1
ATOM 937 C C . GLY A 1 112 ? 7.739 2.695 -6.971 1.00 75.88 112 GLY A C 1
ATOM 938 O O . GLY A 1 112 ? 8.860 3.179 -6.857 1.00 75.88 112 GLY A O 1
ATOM 939 N N . MET A 1 113 ? 7.495 1.398 -6.774 1.00 78.88 113 MET A N 1
ATOM 940 C CA . MET A 1 113 ? 8.503 0.452 -6.282 1.00 78.88 113 MET A CA 1
ATOM 941 C C . MET A 1 113 ? 9.748 0.385 -7.178 1.00 78.88 113 MET A C 1
ATOM 943 O O . MET A 1 113 ? 10.870 0.347 -6.675 1.00 78.88 113 MET A O 1
ATOM 947 N N . ILE A 1 114 ? 9.571 0.384 -8.504 1.00 79.94 114 ILE A N 1
ATOM 948 C CA . ILE A 1 114 ? 10.695 0.397 -9.451 1.00 79.94 114 ILE A CA 1
ATOM 949 C C . ILE A 1 114 ? 11.439 1.731 -9.378 1.00 79.94 114 ILE A C 1
ATOM 951 O O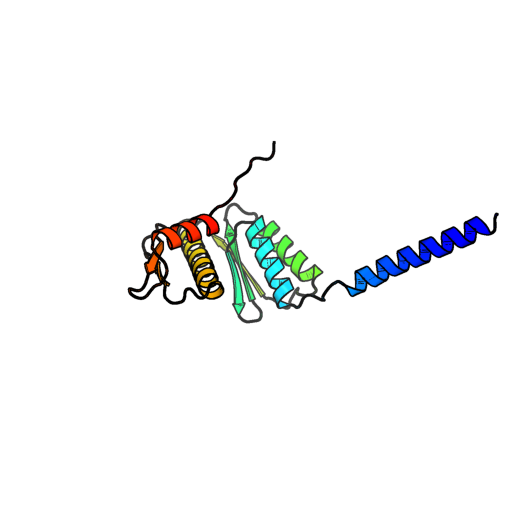 . ILE A 1 114 ? 12.668 1.740 -9.353 1.00 79.94 114 ILE A O 1
ATOM 955 N N . SER A 1 115 ? 10.716 2.850 -9.329 1.00 80.50 115 SER A N 1
ATOM 956 C CA . SER A 1 115 ? 11.325 4.183 -9.264 1.00 80.50 115 SER A CA 1
ATOM 957 C C . SER A 1 115 ? 12.162 4.359 -7.994 1.00 80.50 115 SER A C 1
ATOM 959 O O . SER A 1 115 ? 13.314 4.785 -8.083 1.00 80.50 115 SER A O 1
ATOM 961 N N . ASP A 1 116 ? 11.626 3.947 -6.843 1.00 82.06 116 ASP A N 1
ATOM 962 C CA . ASP A 1 116 ? 12.314 3.995 -5.550 1.00 82.06 116 ASP A CA 1
ATOM 963 C C . ASP A 1 116 ? 13.581 3.128 -5.568 1.00 82.06 116 ASP A C 1
ATOM 965 O O . ASP A 1 116 ? 14.659 3.588 -5.187 1.00 82.06 116 ASP A O 1
ATOM 969 N N . TYR A 1 117 ? 13.495 1.900 -6.095 1.00 81.00 117 TYR A N 1
ATOM 970 C CA . TYR A 1 117 ? 14.655 1.015 -6.231 1.00 81.00 117 TYR A CA 1
ATOM 971 C C . TYR A 1 117 ? 15.754 1.637 -7.108 1.00 81.00 117 TYR A C 1
ATOM 973 O O . TYR A 1 117 ? 16.939 1.599 -6.766 1.00 81.00 117 TYR A O 1
ATOM 981 N N . LEU A 1 118 ? 15.390 2.235 -8.246 1.00 81.88 118 LEU A N 1
ATOM 982 C CA . LEU A 1 118 ? 16.358 2.896 -9.122 1.00 81.88 118 LEU A CA 1
ATOM 983 C C . LEU A 1 118 ? 17.036 4.083 -8.418 1.00 81.88 118 LEU A C 1
ATOM 985 O O . LEU A 1 118 ? 18.257 4.232 -8.524 1.00 81.88 118 LEU A O 1
ATOM 989 N N . GLU A 1 119 ? 16.285 4.888 -7.664 1.00 82.75 119 GLU A N 1
ATOM 990 C CA . GLU A 1 119 ? 16.827 6.016 -6.896 1.00 82.75 119 GLU A CA 1
ATOM 991 C C . GLU A 1 119 ? 17.783 5.546 -5.787 1.00 82.75 119 GLU A C 1
ATOM 993 O O . GLU A 1 119 ? 18.918 6.032 -5.703 1.00 82.75 119 GLU A O 1
ATOM 998 N N . GLU A 1 120 ? 17.387 4.553 -4.983 1.00 82.62 120 GLU A N 1
ATOM 999 C CA . GLU A 1 120 ? 18.209 3.985 -3.901 1.00 82.62 120 GLU A CA 1
ATOM 1000 C C . GLU A 1 120 ? 19.559 3.454 -4.405 1.00 82.62 120 GLU A C 1
ATOM 1002 O O . GLU A 1 120 ? 20.592 3.572 -3.732 1.00 82.62 120 GLU A O 1
ATOM 1007 N N . HIS A 1 121 ? 19.572 2.914 -5.623 1.00 80.88 121 HIS A N 1
ATOM 1008 C CA . HIS A 1 121 ? 20.760 2.372 -6.273 1.00 80.88 121 HIS A CA 1
ATOM 1009 C C . HIS A 1 121 ? 21.522 3.393 -7.144 1.00 80.88 121 HIS A C 1
ATOM 1011 O O . HIS A 1 121 ? 22.528 3.035 -7.761 1.00 80.88 121 HIS A O 1
ATOM 1017 N N . ASN A 1 122 ? 21.129 4.675 -7.133 1.00 82.56 122 ASN A N 1
ATOM 1018 C CA . ASN A 1 122 ? 21.699 5.768 -7.938 1.00 82.56 122 ASN A CA 1
ATOM 1019 C C . ASN A 1 122 ? 21.655 5.520 -9.459 1.00 82.56 122 ASN A C 1
ATOM 1021 O O . ASN A 1 122 ? 22.527 5.984 -10.198 1.00 82.56 122 ASN A O 1
ATOM 1025 N N . LEU A 1 123 ? 20.629 4.818 -9.934 1.00 80.50 123 LEU A N 1
ATOM 1026 C CA . LEU A 1 123 ? 20.403 4.466 -11.338 1.00 80.50 123 LEU A CA 1
ATOM 1027 C C . LEU A 1 123 ? 19.545 5.514 -12.061 1.00 80.50 123 LEU A C 1
ATOM 1029 O O . LEU A 1 123 ? 18.612 5.1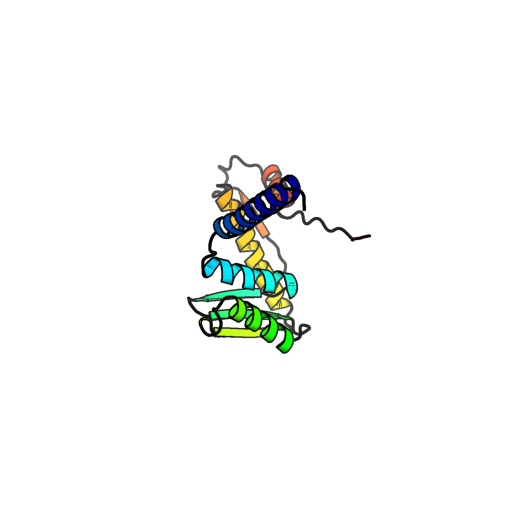97 -12.791 1.00 80.50 123 LEU A O 1
ATOM 1033 N N . ASN A 1 124 ? 19.887 6.790 -11.877 1.00 78.62 124 ASN A N 1
ATOM 1034 C CA . ASN A 1 124 ? 19.117 7.938 -12.384 1.00 78.62 124 ASN A CA 1
ATOM 1035 C C . ASN A 1 124 ? 19.170 8.108 -13.914 1.00 78.62 124 ASN A C 1
ATOM 1037 O O . ASN A 1 124 ? 18.630 9.068 -14.456 1.00 78.62 124 ASN A O 1
ATOM 1041 N N . ASN A 1 125 ? 19.900 7.235 -14.600 1.00 77.75 125 ASN A N 1
ATOM 1042 C CA . ASN A 1 125 ? 20.091 7.219 -16.045 1.00 77.75 125 ASN A CA 1
ATOM 1043 C C . ASN A 1 125 ? 19.231 6.142 -16.737 1.00 77.75 125 ASN A C 1
ATOM 1045 O O . ASN A 1 125 ? 19.456 5.816 -17.905 1.00 77.75 125 ASN A O 1
ATOM 1049 N N . ILE A 1 126 ? 18.285 5.569 -15.991 1.00 78.44 126 ILE A N 1
ATOM 1050 C CA . ILE A 1 126 ? 17.302 4.607 -16.468 1.00 78.44 126 ILE A CA 1
ATOM 1051 C C . ILE A 1 126 ? 15.942 5.297 -16.473 1.00 78.44 126 ILE A C 1
ATOM 1053 O O . ILE A 1 126 ? 15.409 5.629 -15.417 1.00 78.44 126 ILE A O 1
ATOM 1057 N N . ASP A 1 127 ? 15.384 5.501 -17.663 1.00 79.06 127 ASP A N 1
ATOM 1058 C CA . ASP A 1 127 ? 14.024 6.011 -17.810 1.00 79.06 127 ASP A CA 1
ATOM 1059 C C . ASP A 1 127 ? 13.035 4.844 -17.743 1.00 79.06 127 ASP A C 1
ATOM 1061 O O . ASP A 1 127 ? 13.226 3.815 -18.399 1.00 79.06 127 ASP A O 1
ATOM 1065 N N . VAL A 1 128 ? 11.957 5.005 -16.977 1.00 74.25 128 VAL A N 1
ATOM 1066 C CA . VAL A 1 128 ? 10.878 4.015 -16.897 1.00 74.25 128 VAL A CA 1
ATOM 1067 C C . VAL A 1 128 ? 9.698 4.491 -17.740 1.00 74.25 128 VAL A C 1
ATOM 1069 O O . VAL A 1 128 ? 9.157 5.573 -17.520 1.00 74.25 128 VAL A O 1
ATOM 1072 N N . GLU A 1 129 ? 9.308 3.693 -18.731 1.00 75.25 129 GLU A N 1
ATOM 1073 C CA . GLU A 1 129 ? 8.133 3.912 -19.569 1.00 75.25 129 GLU A CA 1
ATOM 1074 C C . GLU A 1 129 ? 7.079 2.851 -19.254 1.00 75.25 129 GLU A C 1
ATOM 1076 O O . GLU A 1 129 ? 7.339 1.645 -19.288 1.00 75.25 129 GLU A O 1
ATOM 1081 N N . PHE A 1 130 ? 5.860 3.316 -19.009 1.00 68.19 130 PHE A N 1
ATOM 1082 C CA . PHE A 1 130 ? 4.714 2.465 -18.744 1.00 68.19 130 PHE A CA 1
ATOM 1083 C C . PHE A 1 130 ? 3.720 2.574 -19.887 1.00 68.19 130 PHE A C 1
ATOM 1085 O O . PHE A 1 130 ? 3.365 3.672 -20.318 1.00 68.19 130 PHE A O 1
ATOM 1092 N N . ASN A 1 131 ? 3.256 1.433 -20.390 1.00 65.50 131 ASN A N 1
ATOM 1093 C CA . ASN A 1 131 ? 2.202 1.438 -21.393 1.00 65.50 131 ASN A CA 1
ATOM 1094 C C . ASN A 1 131 ? 0.845 1.733 -20.726 1.00 65.50 131 ASN A C 1
ATOM 1096 O O . ASN A 1 131 ? 0.504 1.127 -19.711 1.00 65.50 131 ASN A O 1
ATOM 1100 N N . ASP A 1 132 ? 0.070 2.661 -21.288 1.00 57.47 132 ASP A N 1
ATOM 1101 C CA . ASP A 1 132 ? -1.274 3.029 -20.809 1.00 57.47 132 ASP A CA 1
ATOM 1102 C C . ASP A 1 132 ? -2.349 1.983 -21.126 1.00 57.47 132 ASP A C 1
ATOM 1104 O O . ASP A 1 132 ? -3.457 2.046 -20.596 1.00 57.47 132 ASP A O 1
ATOM 1108 N N . ASP A 1 133 ? -2.033 0.995 -21.962 1.00 57.12 133 ASP A N 1
ATOM 1109 C CA . ASP A 1 133 ? -2.931 -0.128 -22.200 1.00 57.12 133 ASP A CA 1
ATOM 1110 C C . ASP A 1 133 ? -3.041 -1.008 -20.938 1.00 57.12 133 ASP A C 1
ATOM 1112 O O . ASP A 1 133 ? -2.070 -1.193 -20.211 1.00 57.12 133 ASP A O 1
ATOM 1116 N N . SER A 1 134 ? -4.209 -1.618 -20.699 1.00 51.94 134 SER A N 1
ATOM 1117 C CA . SER A 1 134 ? -4.568 -2.423 -19.508 1.00 51.94 134 SER A CA 1
ATOM 1118 C C . SER A 1 134 ? -3.731 -3.693 -19.253 1.00 51.94 134 SER A C 1
ATOM 1120 O O . SER A 1 134 ? -4.105 -4.564 -18.466 1.00 51.94 134 SER A O 1
ATOM 1122 N N . LYS A 1 135 ? -2.588 -3.833 -19.924 1.00 57.28 135 LYS A N 1
ATOM 1123 C CA . LYS A 1 135 ? -1.582 -4.856 -19.667 1.00 57.28 135 LYS A CA 1
ATOM 1124 C C . LYS A 1 135 ? -0.400 -4.198 -18.977 1.00 57.28 135 LYS A C 1
ATOM 1126 O O . LYS A 1 135 ? 0.151 -3.238 -19.500 1.00 57.28 135 LYS A O 1
ATOM 1131 N N . LEU A 1 136 ? 0.014 -4.774 -17.854 1.00 58.72 136 LEU A N 1
ATOM 1132 C CA . LEU A 1 136 ? 1.241 -4.414 -17.154 1.00 58.72 136 LEU A CA 1
ATOM 1133 C C . LEU A 1 136 ? 2.454 -4.658 -18.085 1.00 58.72 136 LEU A C 1
ATOM 1135 O O . LEU A 1 136 ? 2.978 -5.767 -18.154 1.00 58.72 136 LEU A O 1
ATOM 1139 N N . ASP A 1 137 ? 2.829 -3.651 -18.876 1.00 66.75 137 ASP A N 1
ATOM 1140 C CA . ASP A 1 137 ? 3.996 -3.630 -19.769 1.00 66.75 137 ASP A CA 1
ATOM 1141 C C . ASP A 1 137 ? 4.897 -2.480 -19.312 1.00 66.75 137 ASP A C 1
ATOM 1143 O O . ASP A 1 137 ? 4.569 -1.305 -19.505 1.00 66.75 137 ASP A O 1
ATOM 1147 N N . ILE A 1 138 ? 5.998 -2.841 -18.654 1.00 71.69 138 ILE A N 1
ATOM 1148 C CA . ILE A 1 138 ? 6.980 -1.916 -18.085 1.00 71.69 138 ILE A CA 1
ATOM 1149 C C . ILE A 1 138 ? 8.231 -1.985 -18.948 1.00 71.69 138 ILE A C 1
ATOM 1151 O O . ILE A 1 138 ? 8.777 -3.067 -19.179 1.00 71.69 138 ILE A O 1
ATOM 1155 N N . ARG A 1 139 ? 8.698 -0.834 -19.425 1.00 78.19 139 ARG A N 1
ATOM 1156 C CA . ARG A 1 139 ? 9.913 -0.725 -20.231 1.00 78.19 139 ARG A CA 1
ATOM 1157 C C . ARG A 1 139 ? 10.923 0.142 -19.515 1.00 78.19 139 ARG A C 1
ATOM 1159 O O . ARG A 1 139 ? 10.629 1.262 -19.125 1.00 78.19 139 ARG A O 1
ATOM 1166 N N . LEU A 1 140 ? 12.132 -0.382 -19.393 1.00 78.06 140 LEU A N 1
ATOM 1167 C CA . LEU A 1 140 ? 13.268 0.340 -18.847 1.00 78.06 140 LEU A CA 1
ATOM 1168 C C . LEU A 1 140 ? 14.190 0.729 -19.997 1.00 78.06 140 LEU A C 1
ATOM 1170 O O . LEU A 1 140 ? 14.607 -0.124 -20.787 1.00 78.06 140 LEU A O 1
ATOM 1174 N N . HIS A 1 141 ? 14.492 2.015 -20.107 1.00 80.62 141 HIS A N 1
ATOM 1175 C CA . HIS A 1 141 ? 15.369 2.561 -21.127 1.00 80.62 141 HIS A CA 1
ATOM 1176 C C . HIS A 1 141 ? 16.689 3.000 -20.497 1.00 80.62 141 HIS A C 1
ATOM 1178 O O . HIS A 1 141 ? 16.731 3.919 -19.687 1.00 80.62 141 HIS A O 1
ATOM 1184 N N . LEU A 1 142 ? 17.772 2.330 -20.886 1.00 79.81 142 LEU A N 1
ATOM 1185 C CA . LEU A 1 142 ? 19.132 2.700 -20.507 1.00 79.81 142 LEU A CA 1
ATOM 1186 C C . LEU A 1 142 ? 19.625 3.830 -21.406 1.00 79.81 142 LEU A C 1
ATOM 1188 O O . LEU A 1 142 ? 19.582 3.704 -22.632 1.00 79.81 142 LEU A O 1
ATOM 1192 N N . SER A 1 143 ? 20.147 4.893 -20.800 1.00 76.56 143 SER A N 1
ATOM 1193 C CA . SER A 1 143 ? 20.839 5.946 -21.533 1.00 76.56 143 SER A CA 1
ATOM 1194 C C . SER A 1 143 ? 22.080 5.416 -22.269 1.00 76.56 143 SER A C 1
ATOM 1196 O O . SER A 1 143 ? 22.745 4.477 -21.824 1.00 76.56 143 SER A O 1
ATOM 1198 N N . ASP A 1 144 ? 22.435 6.052 -23.390 1.00 72.81 144 ASP A N 1
ATOM 1199 C CA . ASP A 1 144 ? 23.606 5.681 -24.206 1.00 72.81 144 ASP A CA 1
ATOM 1200 C C . ASP A 1 144 ? 24.948 5.792 -23.446 1.00 72.81 144 ASP A C 1
ATOM 1202 O O . ASP A 1 144 ? 25.958 5.232 -23.877 1.00 72.81 144 ASP A O 1
ATOM 1206 N N . ASP A 1 145 ? 24.979 6.538 -22.340 1.00 73.50 145 ASP A N 1
ATOM 1207 C CA . ASP A 1 145 ? 26.131 6.734 -21.456 1.00 73.50 145 ASP A CA 1
ATOM 1208 C C . ASP A 1 145 ? 26.089 5.870 -20.184 1.00 73.50 145 ASP A C 1
ATOM 1210 O O . ASP A 1 145 ? 26.916 6.059 -19.292 1.00 73.50 145 ASP A O 1
ATOM 1214 N N . SER A 1 146 ? 25.157 4.916 -20.103 1.00 72.31 146 SER A N 1
ATOM 1215 C CA . SER A 1 146 ? 25.064 3.980 -18.985 1.00 72.31 146 SER A CA 1
ATOM 1216 C C . SER A 1 146 ? 26.259 3.029 -18.921 1.00 72.31 146 SER A C 1
ATOM 1218 O O . SER A 1 146 ? 26.600 2.364 -19.901 1.00 72.31 146 SER A O 1
ATOM 1220 N N . ASP A 1 147 ? 26.837 2.891 -17.726 1.00 75.94 147 ASP A N 1
ATOM 1221 C CA . ASP A 1 147 ? 27.821 1.846 -17.424 1.00 75.94 147 ASP A CA 1
ATOM 1222 C C . ASP A 1 147 ? 27.166 0.460 -17.232 1.00 75.94 147 ASP A C 1
ATOM 1224 O O . ASP A 1 147 ? 27.874 -0.547 -17.186 1.00 75.94 147 ASP A O 1
ATOM 1228 N N . LEU A 1 148 ? 25.829 0.392 -17.132 1.00 78.81 148 LEU A N 1
ATOM 1229 C CA . LEU A 1 148 ? 25.067 -0.856 -17.056 1.00 78.81 148 LEU A CA 1
ATOM 1230 C C . LEU A 1 148 ? 24.649 -1.359 -18.434 1.00 78.81 148 LEU A C 1
ATOM 1232 O O . LEU A 1 148 ? 24.062 -0.632 -19.239 1.00 78.81 148 LEU A O 1
ATOM 1236 N N . SER A 1 149 ? 24.842 -2.656 -18.658 1.00 82.94 149 SER A N 1
ATOM 1237 C CA . SER A 1 149 ? 24.240 -3.362 -19.784 1.00 82.94 149 SER A CA 1
ATOM 1238 C C . SER A 1 149 ? 22.774 -3.730 -19.523 1.00 82.94 149 SER A C 1
ATOM 1240 O O . SER A 1 149 ? 22.337 -3.903 -18.385 1.00 82.94 149 SER A O 1
ATOM 1242 N N . ALA A 1 150 ? 22.012 -3.936 -20.601 1.00 80.94 150 ALA A N 1
ATOM 1243 C CA . ALA A 1 150 ? 20.635 -4.429 -20.514 1.00 80.94 150 ALA A CA 1
ATOM 1244 C C . ALA A 1 150 ? 20.533 -5.814 -19.845 1.00 80.94 150 ALA A C 1
ATOM 1246 O O . ALA A 1 150 ? 19.532 -6.117 -19.205 1.00 80.94 150 ALA A O 1
ATOM 1247 N N . GLU A 1 151 ? 21.564 -6.654 -19.978 1.00 82.38 151 GLU A N 1
ATOM 1248 C CA . GLU A 1 151 ? 21.618 -7.968 -19.327 1.00 82.38 151 GLU A CA 1
ATOM 1249 C C . GLU A 1 151 ? 21.779 -7.836 -17.806 1.00 82.38 151 GLU A C 1
ATOM 1251 O O . GLU A 1 151 ? 21.092 -8.523 -17.052 1.00 82.38 151 GLU A O 1
ATOM 1256 N N . GLU A 1 152 ? 22.631 -6.915 -17.350 1.00 79.25 152 GLU A N 1
ATOM 1257 C CA . GLU A 1 152 ? 22.802 -6.620 -15.923 1.00 79.25 152 GLU A CA 1
ATOM 1258 C C . GLU A 1 152 ? 21.538 -6.009 -15.319 1.00 79.25 152 GLU A C 1
ATOM 1260 O O . GLU A 1 152 ? 21.110 -6.446 -14.253 1.00 79.25 152 GLU A O 1
ATOM 1265 N N . LEU A 1 153 ? 20.897 -5.067 -16.021 1.00 79.50 153 LEU A N 1
ATOM 1266 C CA . LEU A 1 153 ? 19.640 -4.471 -15.572 1.00 79.50 153 LEU A CA 1
ATOM 1267 C C . LEU A 1 153 ? 18.513 -5.507 -15.481 1.00 79.50 153 LEU A C 1
ATOM 1269 O O . LEU A 1 153 ? 17.807 -5.549 -14.478 1.00 79.50 153 LEU A O 1
ATOM 1273 N N . ASN A 1 154 ? 18.369 -6.372 -16.489 1.00 80.25 154 ASN A N 1
ATOM 1274 C CA . ASN A 1 154 ? 17.373 -7.445 -16.452 1.00 80.25 154 ASN A CA 1
ATOM 1275 C C . ASN A 1 154 ? 17.574 -8.348 -15.241 1.00 80.25 154 ASN A C 1
ATOM 1277 O O . ASN A 1 154 ? 16.611 -8.654 -14.551 1.00 80.25 154 ASN A O 1
ATOM 1281 N N . LYS A 1 155 ? 18.819 -8.728 -14.946 1.00 81.19 155 LYS A N 1
ATOM 1282 C CA . LYS A 1 155 ? 19.112 -9.564 -13.784 1.00 81.19 155 LYS A CA 1
ATOM 1283 C C . LYS A 1 155 ? 18.770 -8.865 -12.466 1.00 81.19 155 LYS A C 1
ATOM 1285 O O . LYS A 1 155 ? 18.219 -9.496 -11.576 1.00 81.19 155 LYS A O 1
ATOM 1290 N N . MET A 1 156 ? 19.069 -7.572 -12.347 1.00 80.12 156 MET A N 1
ATOM 1291 C CA . MET A 1 156 ? 18.694 -6.791 -11.163 1.00 80.12 156 MET A CA 1
ATOM 1292 C C . MET A 1 156 ? 17.176 -6.725 -10.977 1.00 80.12 156 MET A C 1
ATOM 1294 O O . MET A 1 156 ? 16.700 -6.831 -9.853 1.00 80.12 156 MET A O 1
ATOM 1298 N N . MET A 1 157 ? 16.418 -6.575 -12.067 1.00 77.38 157 MET A N 1
ATOM 1299 C CA . MET A 1 157 ? 14.954 -6.557 -12.020 1.00 77.38 157 MET A CA 1
ATOM 1300 C C . MET A 1 157 ? 14.356 -7.937 -11.748 1.00 77.38 157 MET A C 1
ATOM 1302 O O . MET A 1 157 ? 13.369 -8.029 -11.028 1.00 77.38 157 MET A O 1
ATOM 1306 N N . GLU A 1 158 ? 14.952 -9.007 -12.278 1.00 77.75 158 GLU A N 1
ATOM 1307 C CA . GLU A 1 158 ? 14.587 -10.379 -11.918 1.00 77.75 158 GLU A CA 1
ATOM 1308 C C . GLU A 1 158 ? 14.813 -10.618 -10.423 1.00 77.75 158 GLU A C 1
ATOM 1310 O O . GLU A 1 158 ? 13.880 -11.035 -9.753 1.00 77.75 158 GLU A O 1
ATOM 1315 N N . ASP A 1 159 ? 15.985 -10.265 -9.882 1.00 76.75 159 ASP A N 1
ATOM 1316 C CA . ASP A 1 159 ? 16.294 -10.403 -8.450 1.00 76.75 159 ASP A CA 1
ATOM 1317 C C . ASP A 1 159 ? 15.372 -9.533 -7.563 1.00 76.75 159 ASP A C 1
ATOM 1319 O O . ASP A 1 159 ? 15.063 -9.906 -6.433 1.00 76.75 159 ASP A O 1
ATOM 1323 N N . PHE A 1 160 ? 14.927 -8.371 -8.056 1.00 72.44 160 PHE A N 1
ATOM 1324 C CA . PHE A 1 160 ? 13.989 -7.481 -7.361 1.00 72.44 160 PHE A CA 1
ATOM 1325 C C . PHE A 1 160 ? 12.549 -8.019 -7.349 1.00 72.44 160 PHE A C 1
ATOM 1327 O O . PHE A 1 160 ? 11.853 -7.898 -6.342 1.00 72.44 160 PHE A O 1
ATOM 1334 N N . LEU A 1 161 ? 12.104 -8.609 -8.462 1.00 68.00 161 LEU A N 1
ATOM 1335 C CA . LEU A 1 161 ? 10.749 -9.138 -8.644 1.00 68.00 161 LEU A CA 1
ATOM 1336 C C . LEU A 1 161 ? 10.616 -10.620 -8.261 1.00 68.00 161 LEU A C 1
ATOM 1338 O O . LEU A 1 161 ? 9.512 -11.161 -8.362 1.00 68.00 161 LEU A O 1
ATOM 1342 N N . ASP A 1 162 ? 11.699 -11.295 -7.863 1.00 60.62 162 ASP A N 1
ATOM 1343 C CA . ASP A 1 162 ? 11.665 -12.715 -7.509 1.00 60.62 162 ASP A CA 1
ATOM 1344 C C . ASP A 1 162 ? 10.862 -12.919 -6.213 1.00 60.62 162 ASP A C 1
ATOM 1346 O O . ASP A 1 162 ? 11.328 -12.689 -5.095 1.00 60.62 162 ASP A O 1
ATOM 1350 N N . VAL A 1 163 ? 9.605 -13.3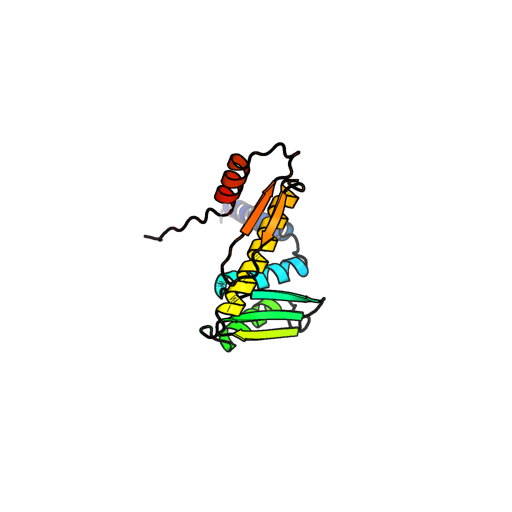35 -6.371 1.00 48.72 163 VAL A N 1
ATOM 1351 C CA . VAL A 1 163 ? 8.706 -13.696 -5.273 1.00 48.72 163 VAL A CA 1
ATOM 1352 C C . VAL A 1 163 ? 8.834 -15.200 -5.019 1.00 48.72 163 VAL A C 1
ATOM 1354 O O . VAL A 1 163 ? 8.349 -16.016 -5.806 1.00 48.72 163 VAL A O 1
ATOM 1357 N N . GLU A 1 164 ? 9.439 -15.595 -3.895 1.00 38.53 164 GLU A N 1
ATOM 1358 C CA . GLU A 1 164 ? 9.432 -16.997 -3.454 1.00 38.53 164 GLU A CA 1
ATOM 1359 C C . GLU A 1 164 ? 8.014 -17.426 -3.035 1.00 38.53 164 GLU A C 1
ATOM 1361 O O . GLU A 1 164 ? 7.528 -17.090 -1.954 1.00 38.53 164 GLU A O 1
ATOM 1366 N N . ILE A 1 165 ? 7.354 -18.231 -3.873 1.00 31.77 165 ILE A N 1
ATOM 1367 C CA . ILE A 1 165 ? 6.107 -18.920 -3.518 1.00 31.77 165 ILE A CA 1
ATOM 1368 C C . ILE A 1 165 ? 6.458 -20.300 -2.957 1.00 31.77 165 ILE A C 1
ATOM 1370 O O . ILE A 1 165 ? 6.940 -21.173 -3.684 1.00 31.77 165 ILE A O 1
ATOM 1374 N N . TYR A 1 166 ? 6.175 -20.530 -1.676 1.00 36.16 166 TYR A N 1
ATOM 1375 C CA . TYR A 1 166 ? 6.256 -21.853 -1.058 1.00 36.16 166 TYR A CA 1
ATOM 1376 C C . TYR A 1 166 ? 4.889 -22.302 -0.535 1.00 36.16 166 TYR A C 1
ATOM 1378 O O . TYR A 1 166 ? 4.116 -21.519 0.009 1.00 36.16 166 TYR A O 1
ATOM 1386 N N . GLU A 1 167 ? 4.593 -23.592 -0.698 1.00 25.03 167 GLU A N 1
ATOM 1387 C CA . GLU A 1 167 ? 3.492 -24.250 0.004 1.00 25.03 167 GLU A CA 1
ATOM 1388 C C . GLU A 1 167 ? 4.013 -24.780 1.343 1.00 25.03 167 GLU A C 1
ATOM 1390 O O . GLU A 1 167 ? 4.932 -25.610 1.378 1.00 25.03 167 GLU A O 1
ATOM 1395 N N . ASP A 1 168 ? 3.407 -24.335 2.444 1.00 32.78 168 ASP A N 1
ATOM 1396 C CA . ASP A 1 168 ? 3.573 -25.002 3.732 1.00 32.78 168 ASP A CA 1
ATOM 1397 C C . ASP A 1 168 ? 3.059 -26.447 3.621 1.00 32.78 168 ASP A C 1
ATOM 1399 O O . ASP A 1 168 ? 1.926 -26.698 3.201 1.00 32.78 168 ASP A O 1
ATOM 1403 N N . LYS A 1 169 ? 3.918 -27.409 3.975 1.00 39.75 169 LYS A N 1
ATOM 1404 C CA . LYS A 1 169 ? 3.586 -28.842 4.012 1.00 39.75 169 LYS A CA 1
ATOM 1405 C C . LYS A 1 169 ? 2.855 -29.248 5.283 1.00 39.75 169 LYS A C 1
ATOM 1407 O O . LYS A 1 169 ? 3.281 -28.809 6.375 1.00 39.75 169 LYS A O 1
#

Foldseek 3Di:
DDPVVVVVVVVVVVVVVVCVVVVVVPPPPDDPVRLVVVLQVVLCVPQVWDWDDPPDAEIEIEGEPPDDPVVSVVVSQVSCVVVVNRPSHHYHYHYDNDVLVSLVVVLVVVVVVVVVVCVVVVVPQWDWDADPPSDGDIDIDHDPPDPDDPVRVVVVVCVVPDDDDDDDD

Sequence (169 aa):
MNKKTIFLSIGIFTILLAIFVAGKFFTEEKNESEIVSEIMEYAYEKYLIYAYMAGDNSLYFEIDDTEDYHQFQEDITQRLDKRNLLGKYELEIKQTSDEEHRAERLKIDIEGMISDYLEEHNLNNIDVEFNDDSKLDIRLHLSDDSDLSAEELNKMMEDFLDVEIYEDK

Secondary structure (DSSP, 8-state):
--HHHHHHHHHHHHHHHHHHHHHHHSS----HHHHHHHHHHHHHHHH--EEEE-STTEEEEEEETTS-HHHHHHHHHHHHHHTT-BTTBEEEEEEE--HHHHHHHHHHHHHHHHHHHHHHTT-TTEEEEE-SSSS--EEEEE-TT-SS-HHHHHHHHHHHH--------